Protein AF-A0A353R748-F1 (afdb_monomer)

Sequence (117 aa):
MVYDLFSDFSRFTDRLPEDKKDKVILTKDTILAQAQGMQMGVKVSKREEPSLIVMEQYGNVPFAFNLNLHIRPREEGCELQLVLDAELNMMLKMMLGGKIKDFVNQFTTQLAEGLNR

Solvent-accessible surface area (backbone atoms only — not comparable to full-atom values): 6655 Å² total; per-residue (Å²): 107,79,48,64,64,68,66,31,40,40,78,47,58,88,72,45,57,80,95,42,50,94,36,42,51,54,36,56,52,33,44,38,37,56,54,97,91,33,32,48,29,34,30,61,79,46,76,45,90,73,36,38,40,37,26,38,62,31,77,60,57,103,55,59,40,38,41,32,43,38,41,42,84,45,98,79,68,63,50,77,47,80,47,77,50,65,64,62,54,75,68,51,40,71,72,38,49,65,57,53,53,53,49,54,50,52,51,53,50,53,52,53,58,69,70,77,109

Radius of gyration: 14.59 Å; Cα contacts (8 Å, |Δi|>4): 171; chains: 1; bounding box: 33×33×41 Å

Foldseek 3Di:
DLQVPLQAFVVCLVVDDPVQNVQWDGGSFKTWGHDPNFIWIWGFPDDDPPFKTKIWTDTDDPWGKIWMWGWADDPPGIDIDIDIGIDDDPVCCVVCVVVVVVVVVVVVVVSVVVVVD

Structure (mmCIF, N/CA/C/O backbone):
data_AF-A0A353R748-F1
#
_entry.id   AF-A0A353R748-F1
#
loop_
_atom_site.group_PDB
_atom_site.id
_atom_site.type_symbol
_atom_site.label_atom_id
_atom_site.label_alt_id
_atom_site.label_comp_id
_atom_site.label_asym_id
_atom_site.label_entity_id
_atom_site.label_seq_id
_atom_site.pdbx_PDB_ins_code
_atom_site.Cartn_x
_atom_site.Cartn_y
_atom_site.Cartn_z
_atom_site.occupancy
_atom_site.B_iso_or_equiv
_atom_site.auth_seq_id
_atom_site.auth_comp_id
_atom_site.auth_asym_id
_atom_site.auth_atom_id
_atom_site.pdbx_PDB_model_num
ATOM 1 N N . MET A 1 1 ? 9.482 -10.244 -10.051 1.00 69.75 1 MET A N 1
ATOM 2 C CA . MET A 1 1 ? 9.184 -8.952 -10.712 1.00 69.75 1 MET A CA 1
ATOM 3 C C . MET A 1 1 ? 8.659 -7.965 -9.677 1.00 69.75 1 MET A C 1
ATOM 5 O O . MET A 1 1 ? 8.191 -8.404 -8.637 1.00 69.75 1 MET A O 1
ATOM 9 N N . VAL A 1 2 ? 8.736 -6.651 -9.921 1.00 76.75 2 VAL A N 1
ATOM 10 C CA . VAL A 1 2 ? 8.319 -5.616 -8.947 1.00 76.75 2 VAL A CA 1
ATOM 11 C C . VAL A 1 2 ? 6.890 -5.836 -8.434 1.00 76.75 2 VAL A C 1
ATOM 13 O O . VAL A 1 2 ? 6.642 -5.687 -7.244 1.00 76.75 2 VAL A O 1
ATOM 16 N N . TYR A 1 3 ? 5.984 -6.303 -9.296 1.00 82.25 3 TYR A N 1
ATOM 17 C CA . TYR A 1 3 ? 4.624 -6.704 -8.925 1.00 82.25 3 TYR A CA 1
ATOM 18 C C . TYR A 1 3 ? 4.566 -7.747 -7.789 1.00 82.25 3 TYR A C 1
ATOM 20 O O . TYR A 1 3 ? 3.794 -7.579 -6.848 1.00 82.25 3 TYR A O 1
ATOM 28 N N . ASP A 1 4 ? 5.426 -8.770 -7.812 1.00 82.19 4 ASP A N 1
ATOM 29 C CA . ASP A 1 4 ? 5.435 -9.868 -6.827 1.00 82.19 4 ASP A CA 1
ATOM 30 C C . ASP A 1 4 ? 5.802 -9.403 -5.413 1.00 82.19 4 ASP A C 1
ATOM 32 O O . ASP A 1 4 ? 5.499 -10.072 -4.420 1.00 82.19 4 ASP A O 1
ATOM 36 N N . LEU A 1 5 ? 6.495 -8.266 -5.310 1.00 76.62 5 LEU A N 1
ATOM 37 C CA . LEU A 1 5 ? 6.793 -7.651 -4.023 1.00 76.62 5 LEU A CA 1
ATOM 38 C C . LEU A 1 5 ? 5.509 -7.113 -3.375 1.00 76.62 5 LEU A C 1
ATOM 40 O O . LEU A 1 5 ? 5.342 -7.211 -2.166 1.00 76.62 5 LEU A O 1
ATOM 44 N N . PHE A 1 6 ? 4.582 -6.599 -4.183 1.00 77.88 6 PHE A N 1
ATOM 45 C CA . PHE A 1 6 ? 3.320 -6.018 -3.727 1.00 77.88 6 PHE A CA 1
ATOM 46 C C . PHE A 1 6 ? 2.140 -6.991 -3.796 1.00 77.88 6 PHE A C 1
ATOM 48 O O . PHE A 1 6 ? 1.076 -6.710 -3.251 1.00 77.88 6 PHE A O 1
ATOM 55 N N . SER A 1 7 ? 2.302 -8.151 -4.436 1.00 81.00 7 SER A N 1
ATOM 56 C CA . SER A 1 7 ? 1.243 -9.161 -4.524 1.00 81.00 7 SER A CA 1
ATOM 57 C C . SER A 1 7 ? 0.920 -9.813 -3.175 1.00 81.00 7 SER A C 1
ATOM 59 O O . SER A 1 7 ? -0.162 -10.375 -3.020 1.00 81.00 7 SER A O 1
ATOM 61 N N . ASP A 1 8 ? 1.846 -9.750 -2.215 1.00 87.31 8 ASP A N 1
ATOM 62 C CA . ASP A 1 8 ? 1.708 -10.320 -0.875 1.00 87.31 8 ASP A CA 1
ATOM 63 C C . ASP A 1 8 ? 2.371 -9.406 0.162 1.00 87.31 8 ASP A C 1
ATOM 65 O O . ASP A 1 8 ? 3.598 -9.392 0.298 1.00 87.31 8 ASP A O 1
ATOM 69 N N . PHE A 1 9 ? 1.562 -8.642 0.905 1.00 84.81 9 PHE A N 1
ATOM 70 C CA . PHE A 1 9 ? 2.107 -7.682 1.866 1.00 84.81 9 PHE A CA 1
ATOM 71 C C . PHE A 1 9 ? 2.735 -8.335 3.101 1.00 84.81 9 PHE A C 1
ATOM 73 O O . PHE A 1 9 ? 3.538 -7.696 3.781 1.00 84.81 9 PHE A O 1
ATOM 80 N N . SER A 1 10 ? 2.453 -9.610 3.385 1.00 87.12 10 SER A N 1
ATOM 81 C CA . SER A 1 10 ? 3.058 -10.298 4.533 1.00 87.12 10 SER A CA 1
ATOM 82 C C . SER A 1 10 ? 4.581 -10.410 4.402 1.00 87.12 10 SER A C 1
ATOM 84 O O . SER A 1 10 ? 5.291 -10.435 5.406 1.00 87.12 10 SER A O 1
ATOM 86 N N . ARG A 1 11 ? 5.103 -10.343 3.169 1.00 84.44 11 ARG A N 1
ATOM 87 C CA . ARG A 1 11 ? 6.540 -10.333 2.856 1.00 84.44 11 ARG A CA 1
ATOM 88 C C . ARG A 1 11 ? 7.283 -9.113 3.405 1.00 84.44 11 ARG A C 1
ATOM 90 O O . ARG A 1 11 ? 8.509 -9.132 3.479 1.00 84.44 11 ARG A O 1
ATOM 97 N N . PHE A 1 12 ? 6.567 -8.055 3.788 1.00 80.25 12 PHE A N 1
ATOM 98 C CA . PHE A 1 12 ? 7.168 -6.869 4.399 1.00 80.25 12 PHE A CA 1
ATOM 99 C C . PHE A 1 12 ? 7.273 -6.956 5.926 1.00 80.25 12 PHE A C 1
ATOM 101 O O . PHE A 1 12 ? 7.886 -6.073 6.517 1.00 80.25 12 PHE A O 1
ATOM 108 N N . THR A 1 13 ? 6.739 -8.002 6.569 1.00 80.94 13 THR A N 1
ATOM 109 C CA . THR A 1 13 ? 6.748 -8.147 8.040 1.00 80.94 13 THR A CA 1
ATOM 110 C C . THR A 1 13 ? 8.156 -8.049 8.619 1.00 80.94 13 THR A C 1
ATOM 112 O O . THR A 1 13 ? 8.394 -7.281 9.549 1.00 80.94 13 THR A O 1
ATOM 115 N N . ASP A 1 14 ? 9.118 -8.733 8.001 1.00 80.94 14 ASP A N 1
ATOM 116 C CA . ASP A 1 14 ? 10.514 -8.725 8.451 1.00 80.94 14 ASP A CA 1
ATOM 117 C C . ASP A 1 14 ? 11.255 -7.425 8.107 1.00 80.94 14 ASP A C 1
ATOM 119 O O . ASP A 1 14 ? 12.340 -7.170 8.623 1.00 80.94 14 ASP A O 1
ATOM 123 N N . ARG A 1 15 ? 10.667 -6.591 7.239 1.00 77.44 15 ARG A N 1
ATOM 124 C CA . ARG A 1 15 ? 11.206 -5.286 6.833 1.00 77.44 15 ARG A CA 1
ATOM 125 C C . ARG A 1 15 ? 10.668 -4.137 7.687 1.00 77.44 15 ARG A C 1
ATOM 127 O O . ARG A 1 15 ? 11.143 -3.012 7.545 1.00 77.44 15 ARG A O 1
ATOM 134 N N . LEU A 1 16 ? 9.682 -4.393 8.551 1.00 78.25 16 LEU A N 1
ATOM 135 C CA . LEU A 1 16 ? 9.178 -3.391 9.483 1.00 78.25 16 LEU A CA 1
ATOM 136 C C . LEU A 1 16 ? 10.236 -3.076 10.554 1.00 78.25 16 LEU A C 1
ATOM 138 O O . LEU A 1 16 ? 10.865 -4.001 11.076 1.00 78.25 16 LEU A O 1
ATOM 142 N N . PRO A 1 17 ? 10.397 -1.798 10.943 1.00 78.62 17 PRO A N 1
ATOM 143 C CA . PRO A 1 17 ? 11.174 -1.441 12.125 1.00 78.62 17 PRO A CA 1
ATOM 144 C C . PRO A 1 17 ? 10.676 -2.198 13.365 1.00 78.62 17 PRO A C 1
ATOM 146 O O . PRO A 1 17 ? 9.467 -2.365 13.538 1.00 78.62 17 PRO A O 1
ATOM 149 N N . GLU A 1 18 ? 11.590 -2.633 14.240 1.00 83.06 18 GLU A N 1
ATOM 150 C CA . GLU A 1 18 ? 11.253 -3.418 15.444 1.00 83.06 18 GLU A CA 1
ATOM 151 C C . GLU A 1 18 ? 10.170 -2.744 16.304 1.00 83.06 18 GLU A C 1
ATOM 153 O O . GLU A 1 18 ? 9.223 -3.390 16.739 1.00 83.06 18 GLU A O 1
ATOM 158 N N . ASP A 1 19 ? 10.218 -1.417 16.459 1.00 82.00 19 ASP A N 1
ATOM 159 C CA . ASP A 1 19 ? 9.249 -0.639 17.246 1.00 82.00 19 ASP A CA 1
ATOM 160 C C . ASP A 1 19 ? 7.840 -0.544 16.615 1.00 82.00 19 ASP A C 1
ATOM 162 O O . ASP A 1 19 ? 6.904 0.000 17.225 1.00 82.00 19 ASP A O 1
ATOM 166 N N . LYS A 1 20 ? 7.684 -1.048 15.383 1.00 79.06 20 LYS A N 1
ATOM 167 C CA . LYS A 1 20 ? 6.444 -1.046 14.596 1.00 79.06 20 LYS A CA 1
ATOM 168 C C . LYS A 1 20 ? 5.823 -2.430 14.430 1.00 79.06 20 LYS A C 1
ATOM 170 O O . LYS A 1 20 ? 4.639 -2.476 14.102 1.00 79.06 20 LYS A O 1
ATOM 175 N N . LYS A 1 21 ? 6.556 -3.525 14.669 1.00 82.94 21 LYS A N 1
ATOM 176 C CA . LYS A 1 21 ? 6.074 -4.900 14.425 1.00 82.94 21 LYS A CA 1
ATOM 177 C C . LYS A 1 21 ? 4.787 -5.230 15.185 1.00 82.94 21 LYS A C 1
ATOM 179 O O . LYS A 1 21 ? 3.849 -5.742 14.588 1.00 82.94 21 LYS A O 1
ATOM 184 N N . ASP A 1 22 ? 4.674 -4.811 16.444 1.00 85.81 22 ASP A N 1
ATOM 185 C CA . ASP A 1 22 ? 3.459 -5.037 17.250 1.00 85.81 22 ASP A CA 1
ATOM 186 C C . ASP A 1 22 ? 2.289 -4.106 16.885 1.00 85.81 22 ASP A C 1
ATOM 188 O O . ASP A 1 22 ? 1.160 -4.280 17.346 1.00 85.81 22 ASP A O 1
ATOM 192 N N . LYS A 1 23 ? 2.551 -3.070 16.082 1.00 85.31 23 LYS A N 1
ATOM 193 C CA . LYS A 1 23 ? 1.585 -2.015 15.738 1.00 85.31 23 LYS A CA 1
ATOM 194 C C . LYS A 1 23 ? 1.096 -2.113 14.302 1.00 85.31 23 LYS A C 1
ATOM 196 O O . LYS A 1 23 ? 0.197 -1.362 13.933 1.00 85.31 23 LYS A O 1
ATOM 201 N N . VAL A 1 24 ? 1.678 -2.988 13.488 1.00 86.69 24 VAL A N 1
ATOM 202 C CA . VAL A 1 24 ? 1.330 -3.145 12.078 1.00 86.69 24 VAL A CA 1
ATOM 203 C C . VAL A 1 24 ? 1.022 -4.609 11.806 1.00 86.69 24 VAL A C 1
ATOM 205 O O . VAL A 1 24 ? 1.869 -5.477 11.969 1.00 86.69 24 VAL A O 1
ATOM 208 N N . ILE A 1 25 ? -0.199 -4.875 11.360 1.00 88.62 25 ILE A N 1
ATOM 209 C CA . ILE A 1 25 ? -0.639 -6.196 10.927 1.00 88.62 25 ILE A CA 1
ATOM 210 C C . ILE A 1 25 ? -0.558 -6.225 9.404 1.00 88.62 25 ILE A C 1
ATOM 212 O O . ILE A 1 25 ? -1.200 -5.418 8.725 1.00 88.62 25 ILE A O 1
ATOM 216 N N . LEU A 1 26 ? 0.223 -7.164 8.877 1.00 89.12 26 LEU A N 1
ATOM 217 C CA . LEU A 1 26 ? 0.362 -7.420 7.449 1.00 89.12 26 LEU A CA 1
ATOM 218 C C . LEU A 1 26 ? -0.171 -8.816 7.139 1.00 89.12 26 LEU A C 1
ATOM 220 O O . LEU A 1 26 ? 0.260 -9.805 7.725 1.00 89.12 26 LEU A O 1
ATOM 224 N N . THR A 1 27 ? -1.104 -8.901 6.201 1.00 92.44 27 THR A N 1
ATOM 225 C CA . THR A 1 27 ? -1.515 -10.166 5.582 1.00 92.44 27 THR A CA 1
ATOM 226 C C . THR A 1 27 ? -1.168 -10.119 4.101 1.00 92.44 27 THR A C 1
ATOM 228 O O . THR A 1 27 ? -0.654 -9.117 3.613 1.00 92.44 27 THR A O 1
ATOM 231 N N . LYS A 1 28 ? -1.491 -11.169 3.344 1.00 91.31 28 LYS A N 1
ATOM 232 C CA . LYS A 1 28 ? -1.363 -11.129 1.883 1.00 91.31 28 LYS A CA 1
ATOM 233 C C . LYS A 1 28 ? -2.065 -9.920 1.252 1.00 91.31 28 LYS A C 1
ATOM 235 O O . LYS A 1 28 ? -1.546 -9.334 0.306 1.00 91.31 28 LYS A O 1
ATOM 240 N N . ASP A 1 29 ? -3.225 -9.549 1.792 1.00 93.44 29 ASP A N 1
ATOM 241 C CA . ASP A 1 29 ? -4.160 -8.606 1.173 1.00 93.44 29 ASP A CA 1
ATOM 242 C C . ASP A 1 29 ? -4.463 -7.389 2.049 1.00 93.44 29 ASP A C 1
ATOM 244 O O . ASP A 1 29 ? -5.350 -6.609 1.720 1.00 93.44 29 ASP A O 1
ATOM 248 N N . THR A 1 30 ? -3.820 -7.228 3.203 1.00 92.00 30 THR A N 1
ATOM 249 C CA . THR A 1 30 ? -4.182 -6.179 4.166 1.00 92.00 30 THR A CA 1
ATOM 250 C C . THR A 1 30 ? -2.954 -5.601 4.840 1.00 92.00 30 THR A C 1
ATOM 252 O O . THR A 1 30 ? -2.077 -6.341 5.278 1.00 92.00 30 THR A O 1
ATOM 255 N N . ILE A 1 3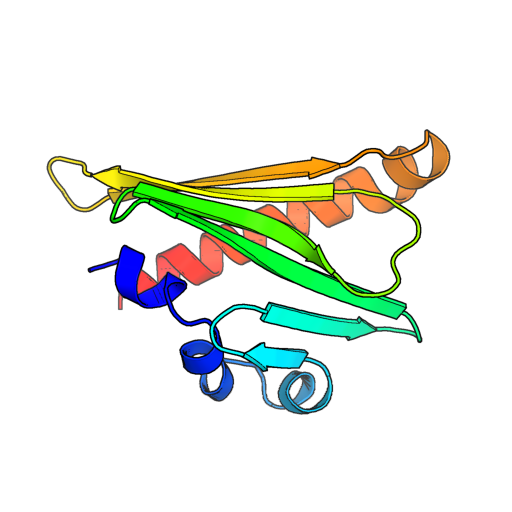1 ? -2.938 -4.277 4.964 1.00 89.25 31 ILE A N 1
ATOM 256 C CA . ILE A 1 31 ? -2.018 -3.525 5.816 1.00 89.25 31 ILE A CA 1
ATOM 257 C C . ILE A 1 31 ? -2.880 -2.796 6.836 1.00 89.25 31 ILE A C 1
ATOM 259 O O . ILE A 1 31 ? -3.755 -2.029 6.445 1.00 89.25 31 ILE A O 1
ATOM 263 N N . LEU A 1 32 ? -2.652 -3.016 8.127 1.00 89.44 32 LEU A N 1
ATOM 264 C CA . LEU A 1 32 ? -3.389 -2.346 9.195 1.00 89.44 32 LEU A CA 1
ATOM 265 C C . LEU A 1 32 ? -2.419 -1.816 10.248 1.00 89.44 32 LEU A C 1
ATOM 267 O O . LEU A 1 32 ? -1.787 -2.590 10.958 1.00 89.44 32 LEU A O 1
ATOM 271 N N . ALA A 1 33 ? -2.319 -0.497 10.362 1.00 86.62 33 ALA A N 1
ATOM 272 C CA . ALA A 1 33 ? -1.506 0.186 11.354 1.00 86.62 33 ALA A CA 1
ATOM 273 C C . ALA A 1 33 ? -2.369 0.684 12.522 1.00 86.62 33 ALA A C 1
ATOM 275 O O . ALA A 1 33 ? -3.416 1.306 12.331 1.00 86.62 33 ALA A O 1
ATOM 276 N N . GLN A 1 34 ? -1.899 0.446 13.743 1.00 84.62 34 GLN A N 1
ATOM 277 C CA . GLN A 1 34 ? -2.508 0.922 14.977 1.00 84.62 34 GLN A CA 1
ATOM 278 C C . GLN A 1 34 ? -1.757 2.153 15.488 1.00 84.62 34 GLN A C 1
ATOM 280 O O . GLN A 1 34 ? -0.557 2.098 15.773 1.00 84.62 34 GLN A O 1
ATOM 285 N N . ALA A 1 35 ? -2.461 3.274 15.629 1.00 77.31 35 ALA A N 1
ATOM 286 C CA . ALA A 1 35 ? -1.891 4.513 16.146 1.00 77.31 35 ALA A CA 1
ATOM 287 C C . ALA A 1 35 ? -2.923 5.276 16.982 1.00 77.31 35 ALA A C 1
ATOM 289 O O . ALA A 1 35 ? -3.991 5.616 16.487 1.00 77.31 35 ALA A O 1
ATOM 290 N N . GLN A 1 36 ? -2.591 5.568 18.246 1.00 77.12 36 GLN A N 1
ATOM 291 C CA . GLN A 1 36 ? -3.417 6.394 19.146 1.00 77.12 36 GLN A CA 1
ATOM 292 C C . GLN A 1 36 ? -4.892 5.939 19.237 1.00 77.12 36 GLN A C 1
ATOM 294 O O . GLN A 1 36 ? -5.802 6.759 19.241 1.00 77.12 36 GLN A O 1
ATOM 299 N N . GLY A 1 37 ? -5.137 4.624 19.276 1.00 77.50 37 GLY A N 1
ATOM 300 C CA . GLY A 1 37 ? -6.492 4.054 19.329 1.00 77.50 37 GLY A CA 1
ATOM 301 C C . GLY A 1 37 ? -7.237 4.025 17.988 1.00 77.50 37 GLY A C 1
ATOM 302 O O . GLY A 1 37 ? -8.342 3.493 17.926 1.00 77.50 37 GLY A O 1
ATOM 303 N N . MET A 1 38 ? -6.638 4.539 16.912 1.00 78.31 38 MET A N 1
ATOM 304 C CA . MET A 1 38 ? -7.149 4.411 15.548 1.00 78.31 38 MET A CA 1
ATOM 305 C C . MET A 1 38 ? -6.514 3.215 14.843 1.00 78.31 38 MET A C 1
ATOM 307 O O . MET A 1 38 ? -5.342 2.890 15.063 1.00 78.31 38 MET A O 1
ATOM 311 N N . GLN A 1 39 ? -7.288 2.594 13.955 1.00 85.12 39 GLN A N 1
ATOM 312 C CA . GLN A 1 39 ? -6.813 1.552 13.053 1.00 85.12 39 GLN A CA 1
ATOM 313 C C . GLN A 1 39 ? -6.900 2.072 11.623 1.00 85.12 39 GLN A C 1
ATOM 315 O O . GLN A 1 39 ? -7.988 2.147 11.057 1.00 85.12 39 GLN A O 1
ATOM 320 N N . MET A 1 40 ? -5.758 2.447 11.058 1.00 85.06 40 MET A N 1
ATOM 321 C CA . MET A 1 40 ? -5.657 2.933 9.687 1.00 85.06 40 MET A CA 1
ATOM 322 C C . MET A 1 40 ? -5.071 1.838 8.816 1.00 85.06 40 MET A C 1
ATOM 324 O O . MET A 1 40 ? -3.975 1.350 9.084 1.00 85.06 40 MET A O 1
ATOM 328 N N . GLY A 1 41 ? -5.777 1.458 7.765 1.00 88.69 41 GLY A N 1
ATOM 329 C CA . GLY A 1 41 ? -5.311 0.401 6.896 1.00 88.69 41 GLY A CA 1
ATOM 330 C C . GLY A 1 41 ? -5.901 0.455 5.507 1.00 88.69 41 GLY A C 1
ATOM 331 O O . GLY A 1 41 ? -6.767 1.272 5.198 1.00 88.69 41 GLY A O 1
ATOM 332 N N . VAL A 1 42 ? -5.410 -0.459 4.686 1.00 91.12 42 VAL A N 1
ATOM 333 C CA . VAL A 1 42 ? -5.915 -0.728 3.348 1.00 91.12 42 VAL A CA 1
ATOM 334 C C . VAL A 1 42 ? -6.091 -2.226 3.157 1.00 91.12 42 VAL A C 1
ATOM 336 O O . VAL A 1 42 ? -5.326 -3.024 3.709 1.00 91.12 42 VAL A O 1
ATOM 339 N N . LYS A 1 43 ? -7.086 -2.613 2.363 1.00 94.12 43 LYS A N 1
ATOM 340 C CA . LYS A 1 43 ? -7.307 -3.993 1.931 1.00 94.12 43 LYS A CA 1
ATOM 341 C C . LYS A 1 43 ? -7.366 -4.053 0.412 1.00 94.12 43 LYS A C 1
ATOM 343 O O . LYS A 1 43 ? -8.016 -3.223 -0.211 1.00 94.12 43 LYS A O 1
ATOM 348 N N . VAL A 1 44 ? -6.706 -5.040 -0.186 1.00 95.06 44 VAL A N 1
ATOM 349 C CA . VAL A 1 44 ? -6.742 -5.250 -1.634 1.00 95.06 44 VAL A CA 1
ATOM 350 C C . VAL A 1 44 ? -8.149 -5.660 -2.056 1.00 95.06 44 VAL A C 1
ATOM 352 O O . VAL A 1 44 ? -8.675 -6.660 -1.565 1.00 95.06 44 VAL A O 1
ATOM 355 N N . SER A 1 45 ? -8.733 -4.908 -2.987 1.00 96.00 45 SER A N 1
ATOM 356 C CA . SER A 1 45 ? -10.019 -5.233 -3.609 1.00 96.00 45 SER A CA 1
ATOM 357 C C . SER A 1 45 ? -9.855 -5.777 -5.026 1.00 96.00 45 SER A C 1
ATOM 359 O O . SER A 1 45 ? -10.661 -6.595 -5.469 1.00 96.00 45 SER A O 1
ATOM 361 N N . LYS A 1 46 ? -8.780 -5.398 -5.731 1.00 95.31 46 LYS A N 1
ATOM 362 C CA . LYS A 1 46 ? -8.503 -5.881 -7.089 1.00 95.31 46 LYS A CA 1
ATOM 363 C C . LYS A 1 46 ? -7.010 -5.955 -7.391 1.00 95.31 46 LYS A C 1
ATOM 365 O O . LYS A 1 46 ? -6.220 -5.122 -6.953 1.00 95.31 46 LYS A O 1
ATOM 370 N N . ARG A 1 47 ? -6.642 -6.945 -8.203 1.00 93.50 47 ARG A N 1
ATOM 371 C CA . ARG A 1 47 ? -5.309 -7.121 -8.783 1.00 93.50 47 ARG A CA 1
ATOM 372 C C . ARG A 1 47 ? -5.427 -7.336 -10.286 1.00 93.50 47 ARG A C 1
ATOM 374 O O . ARG A 1 47 ? -6.215 -8.173 -10.713 1.00 93.50 47 ARG A O 1
ATOM 381 N N . GLU A 1 48 ? -4.629 -6.616 -11.061 1.00 94.56 48 GLU A N 1
ATOM 382 C CA . GLU A 1 48 ? -4.41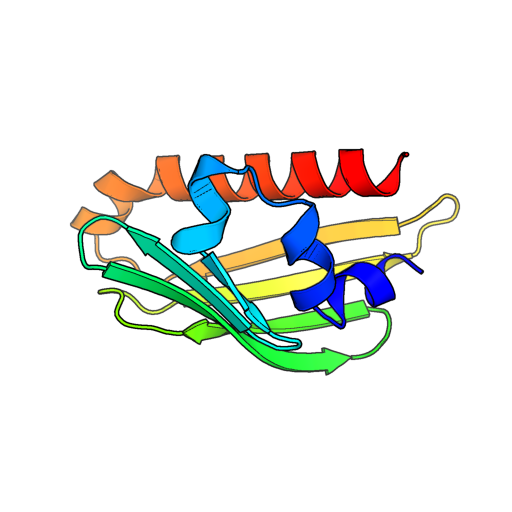6 -6.877 -12.487 1.00 94.56 48 GLU A CA 1
ATOM 383 C C . GLU A 1 48 ? -2.911 -7.026 -12.703 1.00 94.56 48 GLU A C 1
ATOM 385 O O . GLU A 1 48 ? -2.150 -6.067 -12.581 1.00 94.56 48 GLU A O 1
ATOM 390 N N . GLU A 1 49 ? -2.451 -8.251 -12.928 1.00 91.12 49 GLU A N 1
ATOM 391 C CA . GLU A 1 49 ? -1.028 -8.523 -13.111 1.00 91.12 49 GLU A CA 1
ATOM 392 C C . GLU A 1 49 ? -0.547 -8.068 -14.503 1.00 91.12 49 GLU A C 1
ATOM 394 O O . GLU A 1 49 ? -1.268 -8.264 -15.484 1.00 91.12 49 GLU A O 1
ATOM 399 N N . PRO A 1 50 ? 0.667 -7.493 -14.633 1.00 89.69 50 PRO A N 1
ATOM 400 C CA . PRO A 1 50 ? 1.598 -7.073 -13.578 1.00 89.69 50 PRO A CA 1
ATOM 401 C C . PRO A 1 50 ? 1.476 -5.575 -13.231 1.00 89.69 50 PRO A C 1
ATOM 403 O O . PRO A 1 50 ? 2.437 -4.979 -12.747 1.00 89.69 50 PRO A O 1
ATOM 406 N N . SER A 1 51 ? 0.342 -4.935 -13.535 1.00 92.75 51 SER A N 1
ATOM 407 C CA . SER A 1 51 ? 0.249 -3.480 -13.723 1.00 92.75 51 SER A CA 1
ATOM 408 C C . SER A 1 51 ? -0.545 -2.716 -12.663 1.00 92.75 51 SER A C 1
ATOM 410 O O . SER A 1 51 ? -0.371 -1.499 -12.561 1.00 92.75 51 SER A O 1
ATOM 412 N N . LEU A 1 52 ? -1.415 -3.369 -11.886 1.00 93.62 52 LEU A N 1
ATOM 413 C CA . LEU A 1 52 ? -2.309 -2.675 -10.957 1.00 93.62 52 LEU A CA 1
ATOM 414 C C . LEU A 1 52 ? -2.632 -3.483 -9.698 1.00 93.62 52 LEU A C 1
ATOM 416 O O . LEU A 1 52 ? -2.975 -4.667 -9.747 1.00 93.62 52 LEU A O 1
ATOM 420 N N . ILE A 1 53 ? -2.620 -2.785 -8.563 1.00 93.06 53 ILE A N 1
ATOM 421 C CA . ILE A 1 53 ? -3.210 -3.228 -7.299 1.00 93.06 53 ILE A CA 1
ATOM 422 C C . ILE A 1 53 ? -4.116 -2.107 -6.783 1.00 93.06 53 ILE A C 1
ATOM 424 O O . ILE A 1 53 ? -3.648 -0.995 -6.539 1.00 93.06 53 ILE A O 1
ATOM 428 N N . VAL A 1 54 ? -5.408 -2.402 -6.635 1.00 94.88 54 VAL A N 1
ATOM 429 C CA . VAL A 1 54 ? -6.426 -1.497 -6.081 1.00 94.88 54 VAL A CA 1
ATOM 430 C C . VAL A 1 54 ? -6.675 -1.885 -4.636 1.00 94.88 54 VAL A C 1
ATOM 432 O O . VAL A 1 54 ? -6.891 -3.063 -4.327 1.00 94.88 54 VAL A O 1
ATOM 435 N N . MET A 1 55 ? -6.644 -0.895 -3.756 1.00 93.94 55 MET A N 1
ATOM 436 C CA . MET A 1 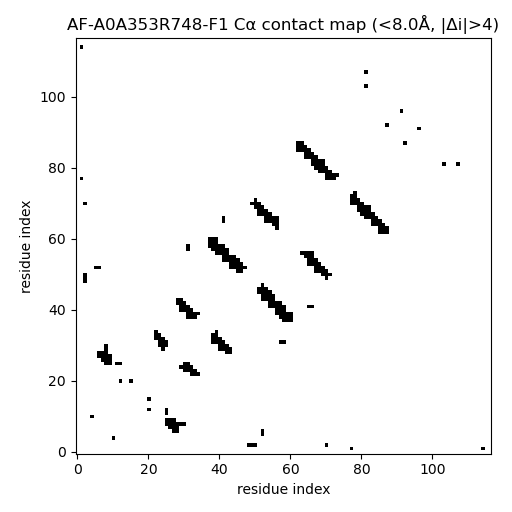55 ? -6.857 -1.074 -2.334 1.00 93.94 55 MET A CA 1
ATOM 437 C C . MET A 1 55 ? -7.880 -0.070 -1.813 1.00 93.94 55 MET A C 1
ATOM 439 O O . MET A 1 55 ? -7.856 1.111 -2.156 1.00 93.94 55 MET A O 1
ATOM 443 N N . GLU A 1 56 ? -8.749 -0.551 -0.940 1.00 94.12 56 GLU A N 1
ATOM 444 C CA . GLU A 1 56 ? -9.801 0.228 -0.296 1.00 94.12 56 GLU A CA 1
ATOM 445 C C . GLU A 1 56 ? -9.450 0.459 1.171 1.00 94.12 56 GLU A C 1
ATOM 447 O O . GLU A 1 56 ? -8.724 -0.337 1.781 1.00 94.12 56 GLU A O 1
ATOM 452 N N . GLN A 1 57 ? -9.962 1.548 1.745 1.00 92.38 57 GLN A N 1
ATOM 453 C CA . GLN A 1 57 ? -9.812 1.843 3.167 1.00 92.38 57 GLN A CA 1
ATOM 454 C C . GLN A 1 57 ? -10.279 0.662 4.032 1.00 92.38 57 GLN A C 1
ATOM 456 O O . GLN A 1 57 ? -11.331 0.062 3.822 1.00 92.38 57 GLN A O 1
ATOM 461 N N . TYR A 1 58 ? -9.469 0.331 5.035 1.00 91.75 58 TYR A N 1
ATOM 462 C CA . TYR A 1 58 ? -9.738 -0.723 6.005 1.00 91.75 58 TYR A CA 1
ATOM 463 C C . TYR A 1 58 ? -9.447 -0.223 7.425 1.00 91.75 58 TYR A C 1
ATOM 465 O O . TYR A 1 58 ? -8.589 0.638 7.633 1.00 91.75 58 TYR A O 1
ATOM 473 N N . GLY A 1 59 ? -10.165 -0.753 8.415 1.00 88.50 59 GLY A N 1
ATOM 474 C CA . GLY A 1 59 ? -10.084 -0.301 9.807 1.00 88.50 59 GLY A CA 1
ATOM 475 C C . GLY A 1 59 ? -11.058 0.834 10.142 1.00 88.50 59 GLY A C 1
ATOM 476 O O . GLY A 1 59 ? -12.051 1.048 9.450 1.00 88.50 59 GLY A O 1
ATOM 477 N N . ASN A 1 60 ? -10.784 1.537 11.240 1.00 85.38 60 ASN A N 1
ATOM 478 C CA . ASN A 1 60 ? -11.640 2.588 11.786 1.00 85.38 60 ASN A CA 1
ATOM 479 C C . ASN A 1 60 ? -10.913 3.936 11.723 1.00 85.38 60 ASN A C 1
ATOM 481 O O . ASN A 1 60 ? -10.194 4.323 12.649 1.00 85.38 60 ASN A O 1
ATOM 485 N N . VAL A 1 61 ? -11.083 4.616 10.593 1.00 80.38 61 VAL A N 1
ATOM 486 C CA . VAL A 1 61 ? -10.545 5.948 10.303 1.00 80.38 61 VAL A CA 1
ATOM 487 C C . VAL A 1 61 ? -11.687 6.865 9.871 1.00 80.38 61 VAL A C 1
ATOM 489 O O . VAL A 1 61 ? -12.577 6.427 9.146 1.00 80.38 61 VAL A O 1
ATOM 492 N N . PRO A 1 62 ? -11.698 8.138 10.305 1.00 80.12 62 PRO A N 1
ATOM 493 C CA . PRO A 1 62 ? -12.864 9.014 10.185 1.00 80.12 62 PRO A CA 1
ATOM 494 C C . PRO A 1 62 ? -12.989 9.691 8.806 1.00 80.12 62 PRO A C 1
ATOM 496 O O . PRO A 1 62 ? -13.487 10.811 8.711 1.00 80.12 62 PRO A O 1
ATOM 499 N N . PHE A 1 63 ? -12.485 9.058 7.746 1.00 85.31 63 PHE A N 1
ATOM 500 C CA . PHE A 1 63 ? -12.598 9.526 6.366 1.00 85.31 63 PHE A CA 1
ATOM 501 C C . PHE A 1 63 ? -12.428 8.356 5.393 1.00 85.31 63 PHE A C 1
ATOM 503 O O . PHE A 1 63 ? -11.657 7.429 5.654 1.00 85.31 63 PHE A O 1
ATOM 510 N N . ALA A 1 64 ? -13.135 8.419 4.266 1.00 88.31 64 ALA A N 1
ATOM 511 C CA . ALA A 1 64 ? -13.007 7.444 3.194 1.00 88.31 64 ALA A CA 1
ATOM 512 C C . ALA A 1 64 ? -11.783 7.764 2.331 1.00 88.31 64 ALA A C 1
ATOM 514 O O . ALA A 1 64 ? -11.495 8.931 2.045 1.00 88.31 64 ALA A O 1
ATOM 515 N N . PHE A 1 65 ? -11.066 6.725 1.911 1.00 89.62 65 PHE A N 1
ATOM 516 C CA . PHE A 1 65 ? -10.015 6.853 0.914 1.00 89.62 65 PHE A CA 1
ATOM 517 C C . PHE A 1 65 ? -9.800 5.549 0.140 1.00 89.62 65 PHE A C 1
ATOM 519 O O . PHE A 1 65 ? -10.136 4.466 0.612 1.00 89.62 65 PHE A O 1
ATOM 526 N N . ASN A 1 66 ? -9.193 5.663 -1.035 1.00 91.44 66 ASN A N 1
ATOM 527 C CA . ASN A 1 66 ? -8.728 4.555 -1.857 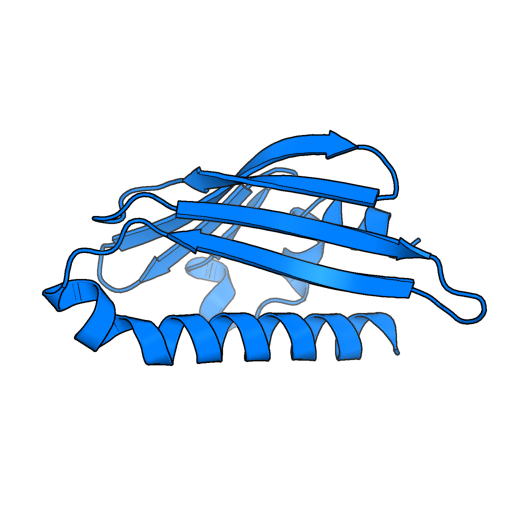1.00 91.44 66 ASN A CA 1
ATOM 528 C C . ASN A 1 66 ? -7.251 4.751 -2.198 1.00 91.44 66 ASN A C 1
ATOM 530 O O . ASN A 1 66 ? -6.757 5.880 -2.265 1.00 91.44 66 ASN A O 1
ATOM 534 N N . LEU A 1 67 ? -6.547 3.643 -2.413 1.00 90.50 67 LEU A N 1
ATOM 535 C CA . LEU A 1 67 ? -5.132 3.632 -2.753 1.00 90.50 67 LEU A CA 1
ATOM 536 C C . LEU A 1 67 ? -4.886 2.687 -3.928 1.00 90.50 67 LEU A C 1
ATOM 538 O O . LEU A 1 67 ? -5.134 1.489 -3.829 1.00 90.50 67 LEU A O 1
ATOM 542 N N . ASN A 1 68 ? -4.330 3.210 -5.015 1.00 92.31 68 ASN A N 1
ATOM 543 C CA . ASN A 1 68 ? -3.991 2.424 -6.196 1.00 92.31 68 ASN A CA 1
ATOM 544 C C . ASN A 1 68 ? -2.487 2.459 -6.429 1.00 92.31 68 ASN A C 1
ATOM 546 O O . ASN A 1 68 ? -1.884 3.532 -6.459 1.00 92.31 68 ASN A O 1
ATOM 550 N N . LEU A 1 69 ? -1.890 1.290 -6.640 1.00 90.19 69 LEU A N 1
ATOM 551 C CA . LEU A 1 69 ? -0.516 1.160 -7.105 1.00 90.19 69 LEU A CA 1
ATOM 552 C C . LEU A 1 69 ? -0.529 0.757 -8.577 1.00 90.19 69 LEU A C 1
ATOM 554 O O . LEU A 1 69 ? -0.901 -0.368 -8.908 1.00 90.19 69 LEU A O 1
ATOM 558 N N . HIS A 1 70 ? -0.095 1.667 -9.441 1.00 92.56 70 HIS A N 1
ATOM 559 C CA . HIS A 1 70 ? 0.152 1.391 -10.849 1.00 92.56 70 HIS A CA 1
ATOM 560 C C . HIS A 1 70 ? 1.626 1.065 -11.071 1.00 92.56 70 HIS A C 1
ATOM 562 O O . HIS A 1 70 ? 2.509 1.751 -10.555 1.00 92.56 70 HIS A O 1
ATOM 568 N N . ILE A 1 71 ? 1.878 0.052 -11.892 1.00 90.88 71 ILE A N 1
ATOM 569 C CA . ILE A 1 71 ? 3.206 -0.401 -12.292 1.00 90.88 71 ILE A CA 1
ATOM 570 C C . ILE A 1 71 ? 3.262 -0.349 -13.816 1.00 90.88 71 ILE A C 1
ATOM 572 O O . ILE A 1 71 ? 2.495 -1.027 -14.502 1.00 90.88 71 ILE A O 1
ATOM 576 N N . ARG A 1 72 ? 4.156 0.477 -14.360 1.00 91.62 72 ARG A N 1
ATOM 577 C CA . ARG A 1 72 ? 4.348 0.623 -15.806 1.00 91.62 72 ARG A CA 1
ATOM 578 C C . ARG A 1 72 ? 5.743 0.135 -16.186 1.00 91.62 72 ARG A C 1
ATOM 580 O O . ARG A 1 72 ? 6.715 0.692 -15.678 1.00 91.62 72 ARG A O 1
ATOM 587 N N . PRO A 1 73 ? 5.881 -0.873 -17.061 1.00 88.00 73 PRO A N 1
ATOM 588 C CA . PRO A 1 73 ? 7.194 -1.279 -17.546 1.00 88.00 73 PRO A CA 1
ATOM 589 C C . PRO A 1 73 ? 7.846 -0.142 -18.345 1.00 88.00 73 PRO A C 1
ATOM 591 O O . PRO A 1 73 ? 7.161 0.626 -19.029 1.00 88.00 73 PRO A O 1
ATOM 594 N N . ARG A 1 74 ? 9.171 -0.032 -18.249 1.00 88.31 74 ARG A N 1
ATOM 595 C CA . ARG A 1 74 ? 10.010 0.889 -19.029 1.00 88.31 74 ARG A CA 1
ATOM 596 C C . ARG A 1 74 ? 11.126 0.089 -19.710 1.00 88.31 74 ARG A C 1
ATOM 598 O O . ARG A 1 74 ? 11.297 -1.087 -19.403 1.00 88.31 74 ARG A O 1
ATOM 605 N N . GLU A 1 75 ? 11.844 0.707 -20.650 1.00 86.94 75 GLU A N 1
ATOM 606 C CA . GLU A 1 75 ? 12.990 0.060 -21.321 1.00 86.94 75 GLU A CA 1
ATOM 607 C C . GLU A 1 75 ? 14.029 -0.418 -20.297 1.00 86.94 75 GLU A C 1
ATOM 609 O O . GLU A 1 75 ? 14.512 -1.544 -20.382 1.00 86.94 75 GLU A O 1
ATOM 614 N N . GLU A 1 76 ? 14.271 0.396 -19.266 1.00 84.62 76 GLU A N 1
ATOM 615 C CA . GLU A 1 76 ? 15.040 0.032 -18.080 1.00 84.62 76 GLU A CA 1
ATOM 616 C C . GLU A 1 76 ? 14.136 0.102 -16.837 1.00 84.62 76 GLU A C 1
ATOM 618 O O . GLU A 1 76 ? 13.704 1.173 -16.408 1.00 84.62 76 GLU A O 1
ATOM 623 N N . GLY A 1 77 ? 13.816 -1.059 -16.257 1.00 84.00 77 GLY A N 1
ATOM 624 C CA . GLY A 1 77 ? 13.045 -1.161 -15.015 1.00 84.00 77 GLY A CA 1
ATOM 625 C C . GLY A 1 77 ? 11.544 -0.874 -15.165 1.00 84.00 77 GLY A C 1
ATOM 626 O O . GLY A 1 77 ? 10.877 -1.350 -16.087 1.00 84.00 77 GLY A O 1
ATOM 627 N N . CYS A 1 78 ? 10.973 -0.147 -14.203 1.00 86.81 78 CYS A N 1
ATOM 628 C CA . CYS A 1 78 ? 9.558 0.220 -14.200 1.00 86.81 78 CYS A CA 1
ATOM 629 C C . CYS A 1 78 ? 9.312 1.557 -13.496 1.00 86.81 78 CYS A C 1
ATOM 631 O O . CYS A 1 78 ? 10.048 1.954 -12.597 1.00 86.81 78 CYS A O 1
ATOM 633 N N . GLU A 1 79 ? 8.212 2.208 -13.850 1.00 87.88 79 GLU A N 1
ATOM 634 C CA . GLU A 1 79 ? 7.660 3.344 -13.122 1.00 87.88 79 GLU A CA 1
ATOM 635 C C . GLU A 1 79 ? 6.560 2.860 -12.171 1.00 87.88 79 GLU A C 1
ATOM 637 O O . GLU A 1 79 ? 5.648 2.135 -12.579 1.00 87.88 79 GLU A O 1
ATOM 642 N N . LEU A 1 80 ? 6.636 3.289 -10.911 1.00 86.88 80 LEU A N 1
ATOM 643 C CA . LEU A 1 80 ? 5.601 3.073 -9.904 1.00 86.88 80 LEU A CA 1
ATOM 644 C C . LEU A 1 80 ? 4.847 4.376 -9.656 1.00 86.88 80 LEU A C 1
ATOM 646 O O . LEU A 1 80 ? 5.459 5.409 -9.392 1.00 86.88 80 LEU A O 1
ATOM 650 N N . GLN A 1 81 ? 3.518 4.321 -9.689 1.00 88.62 81 GLN A N 1
ATOM 651 C CA . GLN A 1 81 ? 2.661 5.450 -9.344 1.00 88.62 81 GLN A CA 1
ATOM 652 C C . GLN A 1 81 ? 1.672 5.036 -8.256 1.00 88.62 81 GLN A C 1
ATOM 654 O O . GLN A 1 81 ? 0.826 4.170 -8.473 1.00 88.62 81 GLN A O 1
ATOM 659 N N . LEU A 1 82 ? 1.766 5.694 -7.099 1.00 87.38 82 LEU A N 1
ATOM 660 C CA . LEU A 1 82 ? 0.817 5.550 -6.002 1.00 87.38 82 LEU A CA 1
ATOM 661 C C . LEU A 1 82 ? -0.224 6.673 -6.074 1.00 87.38 82 LEU A C 1
ATOM 663 O O . LEU A 1 82 ? 0.128 7.850 -6.007 1.00 87.38 82 LEU A O 1
ATOM 667 N N . VAL A 1 83 ? -1.498 6.317 -6.210 1.00 90.62 83 VAL A N 1
ATOM 668 C CA . VAL A 1 83 ? -2.620 7.261 -6.264 1.00 90.62 83 VAL A CA 1
ATOM 669 C C . VAL A 1 83 ? -3.462 7.081 -5.012 1.00 90.62 83 VAL A C 1
ATOM 671 O O . VAL A 1 83 ? -4.060 6.026 -4.829 1.00 90.62 83 VAL A O 1
ATOM 674 N N . LEU A 1 84 ? -3.495 8.103 -4.160 1.00 88.06 84 LEU A N 1
ATOM 675 C CA . LEU A 1 84 ? -4.348 8.161 -2.977 1.00 88.06 84 LEU A CA 1
ATOM 676 C C . LEU A 1 84 ? -5.490 9.141 -3.248 1.00 88.06 84 LEU A C 1
ATOM 678 O O . LEU A 1 84 ? -5.242 10.332 -3.440 1.00 88.06 84 LEU A O 1
ATOM 682 N N . ASP A 1 85 ? -6.718 8.637 -3.254 1.00 90.00 85 ASP A N 1
ATOM 683 C CA . ASP A 1 85 ? -7.937 9.438 -3.363 1.00 90.00 85 ASP A CA 1
ATOM 684 C C . ASP A 1 85 ? -8.623 9.458 -1.997 1.00 90.00 85 ASP A C 1
ATOM 686 O O . ASP A 1 85 ? -8.945 8.396 -1.475 1.00 90.00 85 ASP A O 1
ATOM 690 N N . ALA A 1 86 ? -8.777 10.629 -1.379 1.00 87.81 86 ALA A N 1
ATOM 691 C CA . ALA A 1 86 ? -9.310 10.758 -0.025 1.00 87.81 86 ALA A CA 1
ATOM 692 C C . ALA A 1 86 ? -10.372 11.855 0.070 1.00 87.81 86 ALA A C 1
ATOM 694 O O . ALA A 1 86 ? -10.130 13.020 -0.262 1.00 87.81 86 ALA A O 1
ATOM 695 N N . GLU A 1 87 ? -11.521 11.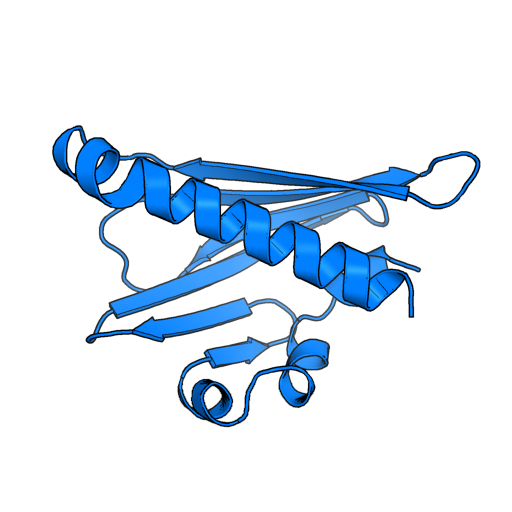495 0.636 1.00 88.81 87 GLU A N 1
ATOM 696 C CA . GLU A 1 87 ? -12.640 12.397 0.882 1.00 88.81 87 GLU A CA 1
ATOM 697 C C . GLU A 1 87 ? -12.462 13.103 2.229 1.00 88.81 87 GLU A C 1
ATOM 699 O O . GLU A 1 87 ? -12.973 12.695 3.274 1.00 88.81 87 GLU A O 1
ATOM 704 N N . LEU A 1 88 ? -11.679 14.181 2.215 1.00 86.19 88 LEU A N 1
ATOM 705 C CA . LEU A 1 88 ? -11.399 14.972 3.410 1.00 86.19 88 LEU A CA 1
ATOM 706 C C . LEU A 1 88 ? -12.349 16.164 3.518 1.00 86.19 88 LEU A C 1
ATOM 708 O O . LEU A 1 88 ? -12.462 16.975 2.597 1.00 86.19 88 LEU A O 1
ATOM 712 N N . ASN A 1 89 ? -12.942 16.353 4.699 1.00 87.69 89 ASN A N 1
ATOM 713 C CA . ASN A 1 89 ? -13.567 17.632 5.030 1.00 87.69 89 ASN A CA 1
ATOM 714 C C . ASN A 1 89 ? -12.502 18.747 5.154 1.00 87.69 89 ASN A C 1
ATOM 716 O O . ASN A 1 89 ? -11.300 18.485 5.259 1.00 87.69 89 ASN A O 1
ATOM 720 N N . MET A 1 90 ? -12.933 20.013 5.164 1.00 89.06 90 MET A N 1
ATOM 721 C CA . MET A 1 90 ? -12.017 21.164 5.148 1.00 89.06 90 MET A CA 1
ATOM 722 C C . MET A 1 90 ? -11.053 21.194 6.347 1.00 89.06 90 MET A C 1
ATOM 724 O O . MET A 1 90 ? -9.884 21.546 6.190 1.00 89.0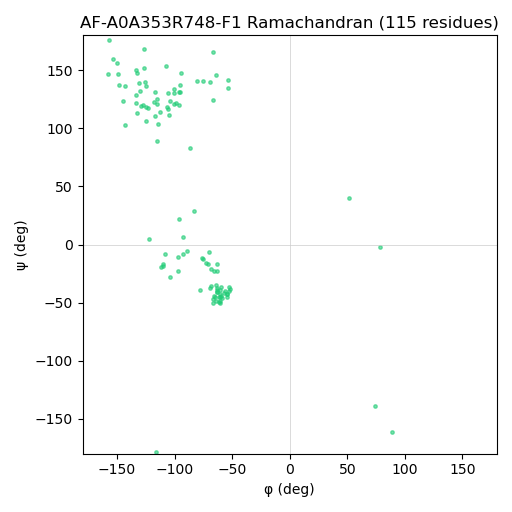6 90 MET A O 1
ATOM 728 N N . MET A 1 91 ? -11.517 20.776 7.527 1.00 88.56 91 MET A N 1
ATOM 729 C CA . MET A 1 91 ? -10.693 20.701 8.736 1.00 88.56 91 MET A CA 1
ATOM 730 C C . MET A 1 91 ? -9.601 19.631 8.599 1.00 88.56 91 MET A C 1
ATOM 732 O O . MET A 1 91 ? -8.421 19.919 8.802 1.00 88.56 91 MET A O 1
ATOM 736 N N . LEU A 1 92 ? -9.974 18.415 8.191 1.00 85.56 92 LEU A N 1
ATOM 737 C CA . LEU A 1 92 ? -9.046 17.305 7.974 1.00 85.56 92 LEU A CA 1
ATOM 738 C C . LEU A 1 92 ? -8.053 17.612 6.853 1.00 85.56 92 LEU A C 1
ATOM 740 O O . LEU A 1 92 ? -6.874 17.310 6.996 1.00 85.56 92 LEU A O 1
ATOM 744 N N . LYS A 1 93 ? -8.485 18.266 5.770 1.00 86.44 93 LYS A N 1
ATOM 745 C CA . LYS A 1 93 ? -7.602 18.666 4.667 1.00 86.44 93 LYS A CA 1
ATOM 746 C C . LYS A 1 93 ? -6.499 19.618 5.131 1.00 86.44 93 LYS A C 1
ATOM 748 O O . LYS A 1 93 ? -5.347 19.432 4.748 1.00 86.44 93 LYS A O 1
ATOM 753 N N . MET A 1 94 ? -6.821 20.596 5.981 1.00 87.00 94 MET A N 1
ATOM 754 C CA . MET A 1 94 ? -5.817 21.504 6.553 1.00 87.00 94 MET A CA 1
ATOM 755 C C . MET A 1 94 ? -4.881 20.796 7.541 1.00 87.00 94 MET A C 1
ATOM 757 O O . MET A 1 94 ? -3.687 21.077 7.558 1.00 87.00 94 MET A O 1
ATOM 761 N N . MET A 1 95 ? -5.401 19.857 8.336 1.00 84.38 95 MET A N 1
ATOM 762 C CA . MET A 1 95 ? -4.620 19.151 9.358 1.00 84.38 95 MET A CA 1
ATOM 763 C C . MET A 1 95 ? -3.721 18.043 8.785 1.00 84.38 95 MET A C 1
ATOM 765 O O . MET A 1 95 ? -2.599 17.838 9.253 1.00 84.38 95 MET A O 1
ATOM 769 N N . LEU A 1 96 ? -4.223 17.302 7.796 1.00 81.12 96 LEU A N 1
ATOM 770 C CA . LEU A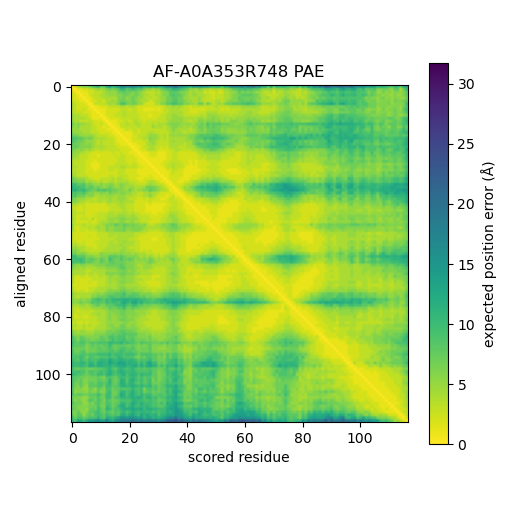 1 96 ? -3.612 16.077 7.281 1.00 81.12 96 LEU A CA 1
ATOM 771 C C . LEU A 1 96 ? -3.030 16.231 5.877 1.00 81.12 96 LEU A C 1
ATOM 773 O O . LEU A 1 96 ? -2.193 15.417 5.511 1.00 81.12 96 LEU A O 1
ATOM 777 N N . GLY 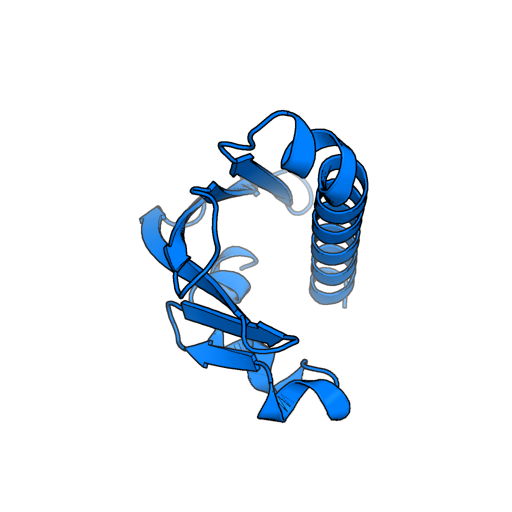A 1 97 ? -3.409 17.250 5.098 1.00 77.50 97 GLY A N 1
ATOM 778 C CA . GLY A 1 97 ? -2.993 17.372 3.694 1.00 77.50 97 GLY A CA 1
ATOM 779 C C . GLY A 1 97 ? -1.473 17.315 3.496 1.00 77.50 97 GLY A C 1
ATOM 780 O O . GLY A 1 97 ? -0.995 16.592 2.624 1.00 77.50 97 GLY A O 1
ATOM 781 N N . GLY A 1 98 ? -0.707 17.999 4.355 1.00 81.50 98 GLY A N 1
ATOM 782 C CA . GLY A 1 98 ? 0.760 17.903 4.360 1.00 81.50 98 GLY A CA 1
ATOM 783 C C . GLY A 1 98 ? 1.263 16.518 4.780 1.00 81.50 98 GLY A C 1
ATOM 784 O O . GLY A 1 98 ? 2.059 15.910 4.077 1.00 81.50 98 GLY A O 1
ATOM 785 N N . LYS A 1 99 ? 0.717 15.968 5.872 1.00 77.25 99 LYS A N 1
ATOM 786 C CA . LYS A 1 99 ? 1.116 14.660 6.422 1.00 77.25 99 LYS A CA 1
ATOM 787 C C . LYS A 1 99 ? 0.851 13.497 5.462 1.00 77.25 99 LYS A C 1
ATOM 789 O O . LYS A 1 99 ? 1.653 12.574 5.394 1.00 77.25 99 LYS A O 1
ATOM 794 N N . ILE A 1 100 ? -0.258 13.538 4.723 1.00 76.88 100 ILE A N 1
ATOM 795 C CA . ILE A 1 100 ? -0.605 12.533 3.710 1.00 76.88 100 ILE A CA 1
ATOM 796 C C . ILE A 1 100 ? 0.401 12.591 2.561 1.00 76.88 100 ILE A C 1
ATOM 798 O O . ILE A 1 100 ? 0.899 11.553 2.133 1.00 76.88 100 ILE A O 1
ATOM 802 N N . LYS A 1 101 ? 0.753 13.796 2.099 1.00 77.00 101 LYS A N 1
ATOM 803 C CA . LYS A 1 101 ? 1.778 13.973 1.066 1.00 77.00 101 LYS A CA 1
ATOM 804 C C . LYS A 1 101 ? 3.140 13.449 1.528 1.00 77.00 101 LYS A C 1
ATOM 806 O O . LYS A 1 101 ? 3.793 12.726 0.781 1.00 77.00 101 LYS A O 1
ATOM 811 N N . ASP A 1 102 ? 3.540 13.763 2.758 1.00 79.44 102 ASP A N 1
ATOM 812 C CA . ASP A 1 102 ? 4.801 13.284 3.333 1.00 79.44 102 ASP A CA 1
ATOM 813 C C . ASP A 1 102 ? 4.826 11.755 3.459 1.00 79.44 102 ASP A C 1
ATOM 815 O O . ASP A 1 102 ? 5.829 11.127 3.122 1.00 79.44 102 ASP A O 1
ATOM 819 N N . PHE A 1 103 ? 3.710 11.148 3.877 1.00 75.19 103 PHE A N 1
ATOM 820 C CA . PHE A 1 103 ? 3.554 9.695 3.942 1.00 75.19 103 PHE A CA 1
ATOM 821 C C . PHE A 1 103 ? 3.697 9.039 2.565 1.00 75.19 103 PHE A C 1
ATOM 823 O O . PHE A 1 103 ? 4.475 8.096 2.423 1.00 75.19 103 PHE A O 1
ATOM 830 N N . VAL A 1 104 ? 2.994 9.552 1.546 1.00 75.00 104 VAL A N 1
ATOM 831 C CA . VAL A 1 104 ? 3.085 9.035 0.170 1.00 75.00 104 VAL A CA 1
ATOM 832 C C . VAL A 1 104 ? 4.524 9.120 -0.334 1.00 75.00 104 VAL A C 1
ATOM 834 O O . VAL A 1 104 ? 5.043 8.123 -0.828 1.00 75.00 104 VAL A O 1
ATOM 837 N N . ASN A 1 105 ? 5.193 10.259 -0.132 1.00 75.50 105 ASN A N 1
ATOM 838 C CA . ASN A 1 105 ? 6.586 10.445 -0.537 1.00 75.50 105 ASN A CA 1
ATOM 839 C C . ASN A 1 105 ? 7.524 9.449 0.159 1.00 75.50 105 ASN A C 1
ATOM 841 O O . ASN A 1 105 ? 8.301 8.772 -0.512 1.00 75.50 105 ASN A O 1
ATOM 845 N N . GLN A 1 106 ? 7.439 9.318 1.488 1.00 74.06 106 GLN A N 1
ATOM 846 C CA . GLN A 1 106 ? 8.268 8.366 2.236 1.00 74.06 106 GLN A CA 1
ATOM 847 C C . GLN A 1 106 ? 8.042 6.929 1.779 1.00 74.06 106 GLN A C 1
ATOM 849 O O . GLN A 1 106 ? 9.009 6.196 1.582 1.00 74.06 106 GLN A O 1
ATOM 854 N N . PHE A 1 107 ? 6.784 6.537 1.579 1.00 73.12 107 PHE A N 1
ATOM 855 C CA . PHE A 1 107 ? 6.452 5.208 1.090 1.00 73.12 107 PHE A CA 1
ATOM 856 C C . PHE A 1 107 ? 7.062 4.974 -0.295 1.00 73.12 107 PHE A C 1
ATOM 858 O O . PHE A 1 107 ? 7.777 3.995 -0.484 1.00 73.12 107 PHE A O 1
ATOM 865 N N . THR A 1 108 ? 6.889 5.906 -1.239 1.00 71.62 108 THR A N 1
ATOM 866 C CA . THR A 1 108 ? 7.493 5.785 -2.576 1.00 71.62 108 THR A CA 1
ATOM 867 C C . THR A 1 108 ? 9.022 5.720 -2.542 1.00 71.62 108 THR A C 1
ATOM 869 O O . THR A 1 108 ? 9.599 4.907 -3.263 1.00 71.62 108 THR A O 1
ATOM 872 N N . THR A 1 109 ? 9.685 6.495 -1.676 1.00 73.19 109 THR A N 1
ATOM 873 C CA . THR A 1 109 ? 11.147 6.456 -1.515 1.00 73.19 109 THR A CA 1
ATOM 874 C C . THR A 1 109 ? 11.615 5.104 -0.987 1.00 73.19 109 THR A C 1
ATOM 876 O O . THR A 1 109 ? 12.510 4.502 -1.574 1.00 73.19 109 THR A O 1
ATOM 879 N N . GLN A 1 110 ? 10.987 4.582 0.072 1.00 69.94 110 GLN A N 1
ATOM 880 C CA . GLN A 1 110 ? 11.371 3.283 0.636 1.00 69.94 110 GLN A CA 1
ATOM 881 C C . GLN A 1 110 ? 11.144 2.130 -0.344 1.00 69.94 110 GLN A C 1
ATOM 883 O O . GLN A 1 110 ? 11.930 1.184 -0.382 1.00 69.94 110 GLN A O 1
ATOM 888 N N . LEU A 1 111 ? 10.093 2.209 -1.164 1.00 69.19 111 LEU A N 1
ATOM 889 C CA . LEU A 1 111 ? 9.871 1.234 -2.227 1.00 69.19 111 LEU A CA 1
ATOM 890 C C . LEU A 1 111 ? 10.965 1.289 -3.290 1.00 69.19 111 LEU A C 1
ATOM 892 O O . LEU A 1 111 ? 11.479 0.241 -3.670 1.00 69.19 111 LEU A O 1
ATOM 896 N N . ALA A 1 112 ? 11.347 2.485 -3.739 1.00 71.62 112 ALA A N 1
ATOM 897 C CA . ALA A 1 112 ? 12.428 2.645 -4.705 1.00 71.62 112 ALA A CA 1
ATOM 898 C C . ALA A 1 112 ? 13.763 2.104 -4.157 1.00 71.62 112 ALA A C 1
ATOM 900 O O . ALA A 1 112 ? 14.454 1.352 -4.841 1.00 71.62 112 ALA A O 1
ATOM 901 N N . GLU A 1 113 ? 14.102 2.414 -2.903 1.00 71.38 113 GLU A N 1
ATOM 902 C CA . GLU A 1 113 ? 15.311 1.898 -2.245 1.00 71.38 113 GLU A CA 1
ATOM 903 C C . GLU A 1 113 ? 15.292 0.373 -2.077 1.00 71.38 113 GLU A C 1
ATOM 905 O O . GLU A 1 113 ? 16.312 -0.281 -2.282 1.00 71.38 113 GLU A O 1
ATOM 910 N N . GLY A 1 114 ? 14.143 -0.207 -1.721 1.00 68.38 114 GLY A N 1
ATOM 911 C CA . GLY A 1 114 ? 13.993 -1.652 -1.536 1.00 68.38 114 GLY A CA 1
ATOM 912 C C . GLY A 1 114 ? 13.995 -2.469 -2.831 1.00 68.38 114 GLY A C 1
ATOM 913 O O . GLY A 1 114 ? 14.149 -3.686 -2.757 1.00 68.38 114 GLY A O 1
ATOM 914 N N . LEU A 1 115 ? 13.800 -1.824 -3.986 1.00 67.75 115 LEU A N 1
ATOM 915 C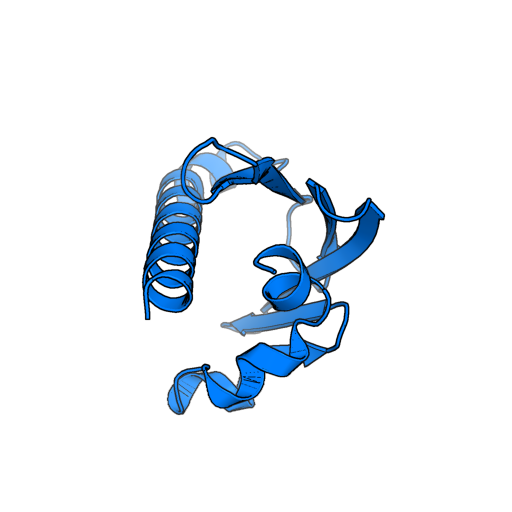 CA . LEU A 1 115 ? 13.832 -2.444 -5.316 1.00 67.75 115 LEU A CA 1
ATOM 916 C C . LEU A 1 115 ? 15.187 -2.296 -6.021 1.00 67.75 115 LEU A C 1
ATOM 918 O O . LEU A 1 115 ? 15.494 -3.098 -6.896 1.00 67.75 115 LEU A O 1
ATOM 922 N N . ASN A 1 116 ? 15.982 -1.292 -5.641 1.00 66.56 116 ASN A N 1
ATOM 923 C CA . ASN A 1 116 ? 17.316 -1.026 -6.192 1.00 66.56 116 ASN A CA 1
ATOM 924 C C . ASN A 1 116 ? 18.458 -1.695 -5.397 1.00 66.56 116 ASN A C 1
ATOM 926 O O . ASN A 1 116 ? 19.629 -1.418 -5.660 1.00 66.56 116 ASN A O 1
ATOM 930 N N . ARG A 1 117 ? 18.128 -2.529 -4.406 1.00 57.25 117 ARG A N 1
ATOM 931 C CA . ARG A 1 117 ? 19.066 -3.398 -3.679 1.00 57.25 117 ARG A CA 1
ATOM 932 C C . ARG A 1 117 ? 19.000 -4.813 -4.229 1.00 57.25 117 ARG A C 1
ATOM 934 O O . ARG A 1 117 ? 20.081 -5.430 -4.322 1.00 57.25 117 ARG A O 1
#

Mean predicted aligned error: 5.43 Å

pLDDT: mean 84.29, std 7.55, range [57.25, 96.0]

Nearest PDB structures (foldseek):
  1z94-assembly1_A  TM=6.410E-01  e=4.606E-02  Chromobacterium violaceum ATCC 12472
  7wa9-assembly1_A  TM=5.937E-01  e=3.488E-02  Mycolicibacterium smegmatis MC2 155
  4fpw-assembly3_A  TM=4.482E-01  e=1.025E-02  Micromonospora echinospora
  3pu2-assembly3_C  TM=5.672E-01  e=6.084E-02  Cereibacter sphaeroides 2.4.1
  3ggn-assembly2_A  TM=4.820E-01  e=9.496E-02  Deinococcus radiodurans R1 = ATCC 13939 = DSM 20539

Secondary structure (DSSP, 8-state):
-HHHHHS-GGGGGGGS-HHHHTTEEE-SSEEEEEETTEEEEEEEEEEETTTEEEEEEEEE-SS-EEEEEEEEE-SSSEEEEEEEEE---HHHHHHHHHHHHHHHHHHHHHHHHHH--